Protein AF-A0A560F1M7-F1 (afdb_monomer_lite)

Structure (mmCIF, N/CA/C/O backbone):
data_AF-A0A560F1M7-F1
#
_entry.id   AF-A0A560F1M7-F1
#
loop_
_atom_site.group_PDB
_atom_site.id
_atom_site.type_symbol
_atom_site.label_atom_id
_atom_site.label_alt_id
_atom_site.label_comp_id
_atom_site.label_asym_id
_atom_site.label_entity_id
_atom_site.label_seq_id
_atom_site.pdbx_PDB_ins_code
_atom_site.Cartn_x
_atom_site.Cartn_y
_atom_site.Cartn_z
_atom_site.occupancy
_atom_site.B_iso_or_equiv
_atom_site.auth_seq_id
_atom_site.auth_comp_id
_atom_site.auth_asym_id
_atom_site.auth_atom_id
_atom_site.pdbx_PDB_model_num
ATOM 1 N N . MET A 1 1 ? -13.302 -27.032 15.305 1.00 40.97 1 MET A N 1
ATOM 2 C CA . MET A 1 1 ? -13.282 -25.785 14.515 1.00 40.97 1 MET A CA 1
ATOM 3 C C . MET A 1 1 ? -11.826 -25.377 14.394 1.00 40.97 1 MET A C 1
ATOM 5 O O . MET A 1 1 ? -11.215 -25.141 15.428 1.00 40.97 1 MET A O 1
ATOM 9 N N . SER A 1 2 ? -11.240 -25.444 13.197 1.00 46.12 2 SER A N 1
ATOM 10 C CA . SER A 1 2 ? -9.865 -24.967 12.994 1.00 46.12 2 SER A CA 1
ATOM 11 C C . SER A 1 2 ? -9.899 -23.444 13.080 1.00 46.12 2 SER A C 1
ATOM 13 O O . SER A 1 2 ? -10.733 -22.834 12.415 1.00 46.12 2 SER A O 1
ATOM 15 N N . ALA A 1 3 ? -9.098 -22.841 13.955 1.00 51.84 3 ALA A N 1
ATOM 16 C CA . ALA A 1 3 ? -9.049 -21.390 14.075 1.00 51.84 3 ALA A CA 1
ATOM 17 C C . ALA A 1 3 ? -8.436 -20.813 12.792 1.00 51.84 3 ALA A C 1
ATOM 19 O O . ALA A 1 3 ? -7.290 -21.126 12.471 1.00 51.84 3 ALA A O 1
ATOM 20 N N . THR A 1 4 ? -9.196 -19.998 12.058 1.00 55.00 4 THR A N 1
ATOM 21 C CA . THR A 1 4 ? -8.670 -19.204 10.943 1.00 55.00 4 THR A CA 1
ATOM 22 C C . THR A 1 4 ? -7.580 -18.289 11.491 1.00 55.00 4 THR A C 1
ATOM 24 O O . THR A 1 4 ? -7.836 -17.477 12.382 1.00 55.00 4 THR A O 1
ATOM 27 N N . ALA A 1 5 ? -6.347 -18.457 11.020 1.00 65.88 5 ALA A N 1
ATOM 28 C CA . ALA A 1 5 ? -5.244 -17.588 11.394 1.00 65.88 5 ALA A CA 1
ATOM 29 C C . ALA A 1 5 ? -5.203 -16.402 10.425 1.00 65.88 5 ALA A C 1
ATOM 31 O O . ALA A 1 5 ? -5.288 -16.578 9.212 1.00 65.88 5 ALA A O 1
ATOM 32 N N . LEU A 1 6 ? -5.073 -15.187 10.961 1.00 71.00 6 LEU A N 1
ATOM 33 C CA . LEU A 1 6 ? -4.791 -14.009 10.147 1.00 71.00 6 LEU A CA 1
ATOM 34 C C . LEU A 1 6 ? -3.401 -14.168 9.520 1.00 71.00 6 LEU A C 1
ATOM 36 O O . LEU A 1 6 ? -2.409 -14.280 10.246 1.00 71.00 6 LEU A O 1
ATOM 40 N N . VAL A 1 7 ? -3.328 -14.128 8.190 1.00 75.06 7 VAL A N 1
ATOM 41 C CA . VAL A 1 7 ? -2.067 -14.180 7.448 1.00 75.06 7 VAL A CA 1
ATOM 42 C C . VAL A 1 7 ? -1.752 -12.804 6.881 1.00 75.06 7 VAL A C 1
ATOM 44 O O . VAL A 1 7 ? -2.580 -12.171 6.230 1.00 75.06 7 VAL A O 1
ATOM 47 N N . MET A 1 8 ? -0.528 -12.345 7.136 1.00 79.12 8 MET A N 1
ATOM 48 C CA . MET A 1 8 ? 0.024 -11.130 6.550 1.00 79.12 8 MET A CA 1
ATOM 49 C C . MET A 1 8 ? 0.966 -11.545 5.421 1.00 79.12 8 MET A C 1
ATOM 51 O O . MET A 1 8 ? 2.015 -12.124 5.695 1.00 79.12 8 MET A O 1
ATOM 55 N N . ARG A 1 9 ? 0.581 -11.272 4.173 1.00 78.88 9 ARG A N 1
ATOM 56 C CA . ARG A 1 9 ? 1.355 -11.625 2.974 1.00 78.88 9 ARG A CA 1
ATOM 57 C C . ARG A 1 9 ? 1.935 -10.382 2.295 1.00 78.88 9 ARG A C 1
ATOM 59 O O . ARG A 1 9 ? 1.449 -9.276 2.550 1.00 78.88 9 ARG A O 1
ATOM 66 N N . PRO A 1 10 ? 2.942 -10.525 1.419 1.00 82.00 10 PRO A N 1
ATOM 67 C CA . PRO A 1 10 ? 3.336 -9.453 0.517 1.00 82.00 10 PRO A CA 1
ATOM 68 C C . PRO A 1 10 ? 2.179 -8.854 -0.266 1.00 82.00 10 PRO A C 1
ATOM 70 O O . PRO A 1 10 ? 1.236 -9.544 -0.632 1.00 82.00 10 PRO A O 1
ATOM 73 N N . MET A 1 11 ? 2.237 -7.536 -0.456 1.00 86.25 11 MET A N 1
ATOM 74 C CA . MET A 1 11 ? 1.2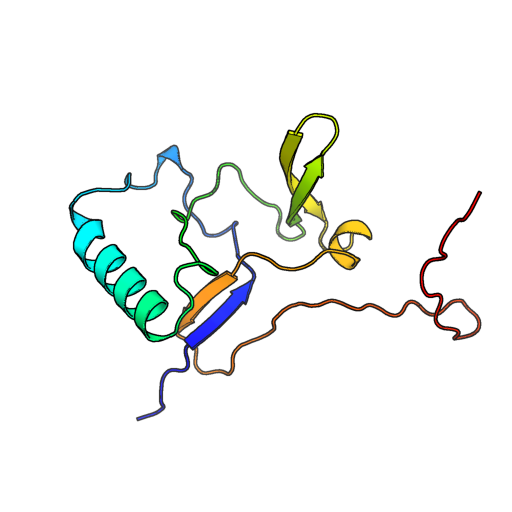51 -6.817 -1.248 1.00 86.25 11 MET A CA 1
ATOM 75 C C . MET A 1 11 ? 1.324 -7.291 -2.701 1.00 86.25 11 MET A C 1
ATOM 77 O O . MET A 1 11 ? 2.333 -7.089 -3.375 1.00 86.25 11 MET A O 1
ATOM 81 N N . GLU A 1 12 ? 0.246 -7.910 -3.170 1.00 85.19 12 GLU A N 1
ATOM 82 C CA . GLU A 1 12 ? 0.088 -8.367 -4.547 1.00 85.19 12 GLU A CA 1
ATOM 83 C C . GLU A 1 12 ? -0.738 -7.330 -5.318 1.00 85.19 12 GLU A C 1
ATOM 85 O O . GLU A 1 12 ? -1.934 -7.172 -5.078 1.00 85.19 12 GLU A O 1
ATOM 90 N N . TRP A 1 13 ? -0.104 -6.604 -6.241 1.00 88.94 13 TRP A N 1
ATOM 91 C CA . TRP A 1 13 ? -0.764 -5.536 -7.007 1.00 88.94 13 TRP A CA 1
ATOM 92 C C . TRP A 1 13 ? -1.490 -6.052 -8.255 1.00 88.94 13 TRP A C 1
ATOM 94 O O . TRP A 1 13 ? -2.516 -5.499 -8.644 1.00 88.94 13 TRP A O 1
ATOM 104 N N . THR A 1 14 ? -0.997 -7.135 -8.864 1.00 87.88 14 THR A N 1
ATOM 105 C CA . THR A 1 14 ? -1.570 -7.754 -10.071 1.00 87.88 14 THR A CA 1
ATOM 106 C C . THR A 1 14 ? -3.080 -8.030 -9.981 1.00 87.88 14 THR A C 1
ATOM 108 O O . THR A 1 14 ? -3.785 -7.634 -10.919 1.00 87.88 14 THR A O 1
ATOM 111 N N . PRO A 1 15 ? -3.619 -8.634 -8.895 1.00 90.00 15 PRO A N 1
ATOM 112 C CA . PRO A 1 15 ? -5.044 -8.962 -8.813 1.00 90.00 15 PRO A CA 1
ATOM 113 C C . PRO A 1 15 ? -5.954 -7.759 -8.523 1.00 90.00 15 PRO A C 1
ATOM 115 O O . PRO A 1 15 ? -7.172 -7.897 -8.612 1.00 90.00 15 PRO A O 1
ATOM 118 N N . LEU A 1 16 ? -5.406 -6.590 -8.175 1.00 91.56 16 LEU A N 1
ATOM 119 C CA . LEU A 1 16 ? -6.215 -5.427 -7.812 1.00 91.56 16 LEU A CA 1
ATOM 120 C C . LEU A 1 16 ? -6.896 -4.808 -9.034 1.00 91.56 16 LEU A C 1
ATOM 122 O O . LEU A 1 16 ? -6.417 -4.917 -10.167 1.00 91.56 16 LEU A O 1
ATOM 126 N N . GLN A 1 17 ? -8.026 -4.149 -8.796 1.00 95.06 17 GLN A N 1
ATOM 127 C CA . GLN A 1 17 ? -8.702 -3.350 -9.812 1.00 95.06 17 GLN A CA 1
ATOM 128 C C . GLN A 1 17 ? -7.908 -2.079 -10.106 1.00 95.06 17 GLN A C 1
ATOM 130 O O . GLN A 1 17 ? -7.181 -1.570 -9.250 1.00 95.06 17 GLN A O 1
ATOM 135 N N . ASP A 1 18 ? -8.050 -1.580 -11.331 1.00 95.50 18 ASP A N 1
ATOM 136 C CA . ASP A 1 18 ? -7.551 -0.254 -11.675 1.00 95.50 18 ASP A CA 1
ATOM 137 C C . ASP A 1 18 ? -8.274 0.815 -10.842 1.00 95.50 18 ASP A C 1
ATOM 139 O O . ASP A 1 18 ? -9.466 0.660 -10.573 1.00 95.50 18 ASP A O 1
ATOM 143 N N . ILE A 1 19 ? -7.573 1.874 -10.428 1.00 94.50 19 ILE A N 1
ATOM 144 C CA . ILE A 1 19 ? -8.142 2.949 -9.606 1.00 94.50 19 ILE A CA 1
ATOM 145 C C . ILE A 1 19 ? -9.405 3.551 -10.224 1.00 94.50 19 ILE A C 1
ATOM 147 O O . ILE A 1 19 ? -10.344 3.851 -9.492 1.00 94.50 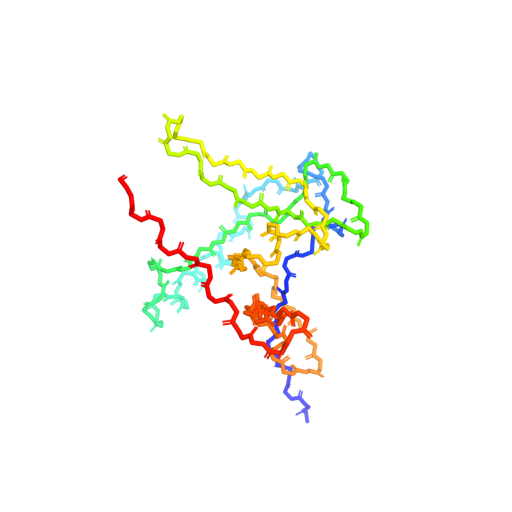19 ILE A O 1
ATOM 151 N N . ASP A 1 20 ? -9.468 3.651 -11.553 1.00 95.00 20 ASP A N 1
ATOM 152 C CA . ASP A 1 20 ? -10.621 4.220 -12.255 1.00 95.00 20 ASP A CA 1
ATOM 153 C C . ASP A 1 20 ? -11.870 3.317 -12.174 1.00 95.00 20 ASP A C 1
ATOM 155 O O . ASP A 1 20 ? -12.975 3.738 -12.516 1.00 95.00 20 ASP A O 1
ATOM 159 N N . ALA A 1 21 ? -11.706 2.071 -11.716 1.00 95.81 21 ALA A N 1
ATOM 160 C CA . ALA A 1 21 ? -12.764 1.081 -11.542 1.00 95.81 21 ALA A CA 1
ATOM 161 C C . ALA A 1 21 ? -13.066 0.748 -10.068 1.00 95.81 21 ALA A C 1
ATOM 163 O O . ALA A 1 21 ? -13.977 -0.042 -9.808 1.00 95.81 21 ALA A O 1
ATOM 164 N N . VAL A 1 22 ? -12.314 1.309 -9.115 1.00 95.31 22 VAL A N 1
ATOM 165 C CA . VAL A 1 22 ? -12.543 1.106 -7.678 1.00 95.31 22 VAL A CA 1
ATOM 166 C C . VAL A 1 22 ? -13.561 2.123 -7.168 1.00 95.31 22 VAL A C 1
ATOM 168 O O . VAL A 1 22 ? -13.515 3.302 -7.518 1.00 95.31 22 VAL A O 1
ATOM 171 N N . GLU A 1 23 ? -14.486 1.670 -6.321 1.00 94.62 23 GLU A N 1
ATOM 172 C CA . GLU A 1 23 ? -15.421 2.566 -5.641 1.00 94.62 23 GLU A CA 1
ATOM 173 C C . GLU A 1 23 ? -14.650 3.555 -4.743 1.00 94.62 23 GLU A C 1
ATOM 175 O O . GLU A 1 23 ? -13.818 3.130 -3.933 1.00 94.62 23 GLU A O 1
ATOM 180 N N . PRO A 1 24 ? -14.881 4.875 -4.869 1.00 93.31 24 PRO A N 1
ATOM 181 C CA . PRO A 1 24 ? -14.254 5.852 -3.989 1.00 93.31 24 PRO A CA 1
ATOM 182 C C . PRO A 1 24 ? -14.633 5.625 -2.525 1.00 93.31 24 PRO A C 1
ATOM 184 O O . PRO A 1 24 ? -15.757 5.229 -2.229 1.00 93.31 24 PRO A O 1
ATOM 187 N N . ILE A 1 25 ? -13.725 5.972 -1.606 1.00 93.38 25 ILE A N 1
ATOM 188 C CA . ILE A 1 25 ? -14.015 5.931 -0.166 1.00 93.38 25 ILE A CA 1
ATOM 189 C C . ILE A 1 25 ? -15.269 6.762 0.141 1.00 93.38 25 ILE A C 1
ATOM 191 O O . ILE A 1 25 ? -15.394 7.906 -0.315 1.00 93.38 25 ILE A O 1
ATOM 195 N N . GLY A 1 26 ? -16.184 6.198 0.924 1.00 93.12 26 GLY A N 1
ATOM 196 C CA . GLY A 1 26 ? -17.499 6.789 1.146 1.00 93.12 26 GLY A CA 1
ATOM 197 C C . GLY A 1 26 ? -18.078 6.532 2.533 1.00 93.12 26 GLY A C 1
ATOM 198 O O . GLY A 1 26 ? -17.439 5.975 3.425 1.00 93.12 26 GLY A O 1
ATOM 199 N N . GLU A 1 27 ? -19.331 6.954 2.728 1.00 95.56 27 GLU A N 1
ATOM 200 C CA . GLU A 1 27 ? -20.029 6.804 4.013 1.00 95.56 27 GLU A CA 1
ATOM 201 C C . GLU A 1 27 ? -20.120 5.334 4.456 1.00 95.56 27 GLU A C 1
ATOM 203 O O . GLU A 1 27 ? -20.006 5.057 5.652 1.00 95.56 27 GLU A O 1
ATOM 208 N N . GLY A 1 28 ? -20.227 4.404 3.499 1.00 95.75 28 GLY A N 1
ATOM 209 C CA . GLY A 1 28 ? -20.270 2.958 3.738 1.00 95.75 28 GLY A CA 1
ATOM 210 C C . GLY A 1 28 ? -19.030 2.387 4.438 1.00 95.75 28 GLY A C 1
ATOM 211 O O . GLY A 1 28 ? -19.149 1.398 5.158 1.00 95.75 28 GLY A O 1
ATOM 212 N N . ASP A 1 29 ? -17.870 3.038 4.324 1.00 96.69 29 ASP A N 1
ATOM 213 C CA . ASP A 1 29 ? -16.614 2.580 4.939 1.00 96.69 29 ASP A CA 1
ATOM 214 C C . ASP A 1 29 ? -16.438 3.067 6.385 1.00 96.69 29 ASP A C 1
ATOM 216 O O . ASP A 1 29 ? -15.560 2.599 7.115 1.00 96.69 29 ASP A O 1
ATOM 220 N N . THR A 1 30 ? -17.261 4.027 6.820 1.00 95.81 30 THR A N 1
ATOM 221 C CA . THR A 1 30 ? -17.036 4.798 8.052 1.00 95.81 30 THR A CA 1
ATOM 222 C C . THR A 1 30 ? -16.967 3.917 9.295 1.00 95.81 30 THR A C 1
ATOM 224 O O . THR A 1 30 ? -16.062 4.077 10.117 1.00 95.81 30 THR A O 1
ATOM 227 N N . GLU A 1 31 ? -17.915 2.992 9.457 1.00 97.56 31 GLU A N 1
ATOM 228 C CA . GLU A 1 31 ? -17.953 2.124 10.638 1.00 97.56 31 GLU A CA 1
ATOM 229 C C . GLU A 1 31 ? -16.771 1.145 10.649 1.00 97.56 31 GLU A C 1
ATOM 231 O O . GLU A 1 31 ? -16.105 1.009 11.676 1.00 97.56 31 GLU A O 1
ATOM 236 N N . CYS A 1 32 ? -16.407 0.586 9.490 1.00 96.50 32 CYS A N 1
ATOM 237 C CA . CYS A 1 32 ? -15.217 -0.255 9.344 1.00 96.50 32 CYS A CA 1
ATOM 238 C C . CYS A 1 32 ? -13.940 0.498 9.766 1.00 96.50 32 CYS A C 1
ATOM 240 O O . CYS A 1 32 ? -13.183 0.036 10.625 1.00 96.50 32 CYS A O 1
ATOM 242 N N . LEU A 1 33 ? -13.728 1.712 9.245 1.00 96.31 33 LEU A N 1
ATOM 243 C CA . LEU A 1 33 ? -12.554 2.530 9.572 1.00 96.31 33 LEU A CA 1
ATOM 244 C C . LEU A 1 33 ? -12.507 2.931 11.058 1.00 96.31 33 LEU A C 1
ATOM 246 O O . LEU A 1 33 ? -11.428 2.947 11.664 1.00 96.31 33 LEU A O 1
ATOM 250 N N . LYS A 1 34 ? -13.662 3.215 11.679 1.00 97.38 34 LYS A N 1
ATOM 251 C CA . LYS A 1 34 ? -13.758 3.483 13.125 1.00 97.38 34 LYS A CA 1
ATOM 252 C C . LYS A 1 34 ? -13.348 2.271 13.953 1.00 97.38 34 LYS A C 1
ATOM 254 O O . LYS A 1 34 ? -12.586 2.423 14.913 1.00 97.38 34 LYS A O 1
ATOM 259 N N . GLU A 1 35 ? -13.821 1.081 13.592 1.00 97.69 35 GLU A N 1
ATOM 260 C CA . GLU A 1 35 ? -13.465 -0.159 14.280 1.00 97.69 35 GLU A CA 1
ATOM 261 C C . GLU A 1 35 ? -11.966 -0.452 14.166 1.00 97.69 35 GLU A C 1
ATOM 263 O O . GLU A 1 35 ? -11.308 -0.716 15.179 1.00 97.69 35 GLU A O 1
ATOM 268 N N . MET A 1 36 ? -11.388 -0.301 12.970 1.00 95.81 36 MET A N 1
ATOM 269 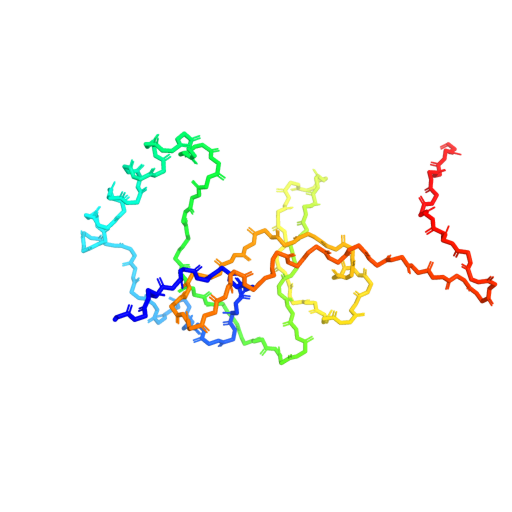C CA . MET A 1 36 ? -9.944 -0.440 12.761 1.00 95.81 36 MET A CA 1
ATOM 270 C C . MET A 1 36 ? -9.148 0.525 13.646 1.00 95.81 36 MET A C 1
ATOM 272 O O . MET A 1 36 ? -8.220 0.108 14.347 1.00 95.81 36 MET A O 1
ATOM 276 N N . TYR A 1 37 ? -9.531 1.806 13.685 1.00 97.00 37 TYR A N 1
ATOM 277 C CA . TYR A 1 37 ? -8.893 2.787 14.563 1.00 97.00 37 TYR A CA 1
ATOM 278 C C . TYR A 1 37 ? -9.008 2.397 16.043 1.00 97.00 37 TYR A C 1
ATOM 280 O O . TYR A 1 37 ? -8.021 2.476 16.779 1.00 97.00 37 TYR A O 1
ATOM 288 N N . ALA A 1 38 ? -10.178 1.935 16.492 1.00 98.00 38 ALA A N 1
ATOM 289 C CA . ALA A 1 38 ? -10.386 1.505 17.872 1.00 98.00 38 ALA A CA 1
ATOM 290 C C . ALA A 1 38 ? -9.475 0.324 18.252 1.00 98.00 38 ALA A C 1
ATOM 292 O O . ALA A 1 38 ? -8.884 0.322 19.337 1.00 98.00 38 ALA A O 1
ATOM 293 N N . VAL A 1 39 ? -9.294 -0.646 17.348 1.00 96.69 39 VAL A N 1
ATOM 294 C CA . VAL A 1 39 ? -8.350 -1.764 17.517 1.00 96.69 39 VAL A CA 1
ATOM 295 C C . VAL A 1 39 ? -6.915 -1.248 17.607 1.00 96.69 39 VAL A C 1
ATOM 297 O O . VAL A 1 39 ? -6.215 -1.537 18.582 1.00 96.69 39 VAL A O 1
ATOM 300 N N . LEU A 1 40 ? -6.473 -0.442 16.639 1.00 96.56 40 LEU A N 1
ATOM 301 C CA . LEU A 1 40 ? -5.116 0.107 16.629 1.00 96.56 40 LEU A CA 1
ATOM 302 C C . LEU A 1 40 ? -4.833 0.930 17.889 1.00 96.56 40 LEU A C 1
ATOM 304 O O . LEU A 1 40 ? -3.762 0.800 18.485 1.00 96.56 40 LEU A O 1
ATOM 308 N N . LYS A 1 41 ? -5.797 1.737 18.340 1.00 98.00 41 LYS A N 1
ATOM 309 C CA . LYS A 1 41 ? -5.700 2.524 19.573 1.00 98.00 41 LYS A CA 1
ATOM 310 C C . LYS A 1 41 ? -5.559 1.627 20.800 1.00 98.00 41 LYS A C 1
ATOM 312 O O . LYS A 1 41 ? -4.652 1.850 21.598 1.00 98.00 41 LYS A O 1
ATOM 317 N N . ARG A 1 42 ? -6.390 0.586 20.925 1.00 98.31 42 ARG A N 1
ATOM 318 C CA . ARG A 1 42 ? -6.350 -0.374 22.044 1.00 98.31 42 ARG A CA 1
ATOM 319 C C . ARG A 1 42 ? -4.991 -1.065 22.183 1.00 98.31 42 ARG A C 1
ATOM 321 O O . ARG A 1 42 ? -4.561 -1.329 23.299 1.00 98.31 42 ARG A O 1
ATOM 328 N N . HIS A 1 43 ? -4.300 -1.323 21.074 1.00 97.62 43 HIS A N 1
ATOM 329 C CA . HIS A 1 43 ? -2.971 -1.949 21.076 1.00 97.62 43 HIS A CA 1
ATOM 330 C C . HIS A 1 43 ? -1.802 -0.943 21.052 1.00 97.62 43 HIS A C 1
ATOM 332 O O . HIS A 1 43 ? -0.645 -1.347 20.905 1.00 97.62 43 HIS A O 1
ATOM 338 N N . GLY A 1 44 ? -2.071 0.364 21.172 1.00 97.69 44 GLY A N 1
ATOM 339 C CA . GLY A 1 44 ? -1.041 1.407 21.123 1.00 97.69 44 GLY A CA 1
ATOM 340 C C . GLY A 1 44 ? -0.330 1.502 19.767 1.00 97.69 44 GLY A C 1
ATOM 341 O O . GLY A 1 44 ? 0.848 1.845 19.705 1.00 97.69 44 GLY A O 1
ATOM 342 N N . LYS A 1 45 ? -1.014 1.141 18.675 1.00 97.75 45 LYS A N 1
ATOM 343 C CA . LYS A 1 45 ? -0.475 1.099 17.304 1.00 97.75 45 LYS A CA 1
ATOM 344 C C . LYS A 1 45 ? -1.069 2.146 16.359 1.00 97.75 45 LYS A C 1
ATOM 346 O O . LYS A 1 45 ? -0.659 2.197 15.206 1.00 97.75 45 LYS A O 1
ATOM 351 N N . ALA A 1 46 ? -1.966 3.010 16.838 1.00 96.44 46 ALA A N 1
ATOM 352 C CA . ALA A 1 46 ? -2.619 4.040 16.018 1.00 96.44 46 ALA A CA 1
ATOM 353 C C . ALA A 1 46 ? -1.652 5.057 15.376 1.00 96.44 46 ALA A C 1
ATOM 355 O O . ALA A 1 46 ? -1.993 5.651 14.365 1.00 96.44 46 ALA A O 1
ATOM 356 N N . ALA A 1 47 ? -0.450 5.244 15.934 1.00 94.94 47 ALA A N 1
ATOM 357 C CA . ALA A 1 47 ? 0.600 6.088 15.347 1.00 94.94 47 ALA A CA 1
ATOM 358 C C . ALA A 1 47 ? 1.629 5.301 14.510 1.00 94.94 47 ALA A C 1
ATOM 360 O O . ALA A 1 47 ? 2.629 5.861 14.073 1.00 94.94 47 ALA A O 1
ATOM 361 N N . ARG A 1 48 ? 1.439 3.985 14.351 1.00 93.69 48 ARG A N 1
ATOM 362 C CA . ARG A 1 48 ? 2.387 3.086 13.677 1.00 93.69 48 ARG A CA 1
ATOM 363 C C . ARG A 1 48 ? 1.826 2.493 12.392 1.00 93.69 48 ARG A C 1
ATOM 365 O O . ARG A 1 48 ? 2.592 2.261 11.466 1.00 93.69 48 ARG A O 1
ATOM 372 N N . PHE A 1 49 ? 0.530 2.206 12.363 1.00 93.81 49 PHE A N 1
ATOM 373 C CA . PHE A 1 49 ? -0.136 1.610 11.212 1.00 93.81 49 PHE A CA 1
ATOM 374 C C . PHE A 1 49 ? -1.275 2.503 10.739 1.00 93.81 49 PHE A C 1
ATOM 376 O O . PHE A 1 49 ? -1.919 3.178 11.542 1.00 93.81 49 PHE A O 1
ATOM 383 N N . GLY A 1 50 ? -1.511 2.464 9.435 1.00 91.31 50 GLY A N 1
ATOM 384 C CA . GLY A 1 50 ? -2.632 3.099 8.761 1.00 91.31 50 GLY A CA 1
ATOM 385 C C . GLY A 1 50 ? -3.233 2.143 7.737 1.00 91.31 50 GLY A C 1
ATOM 386 O O . GLY A 1 50 ? -2.909 0.954 7.724 1.00 91.31 50 GLY A O 1
ATOM 387 N N . VAL A 1 51 ? -4.101 2.675 6.887 1.00 92.44 51 VAL A N 1
ATOM 388 C CA . VAL A 1 51 ? -4.758 1.934 5.807 1.00 92.44 51 VAL A CA 1
ATOM 389 C C . VAL A 1 51 ? -4.608 2.693 4.496 1.00 92.44 51 VAL A C 1
ATOM 391 O O . VAL A 1 51 ? -4.409 3.906 4.501 1.00 92.44 51 VAL A O 1
ATOM 394 N N . THR A 1 52 ? -4.720 1.976 3.385 1.00 92.19 52 THR A N 1
ATOM 395 C CA . THR A 1 52 ? -4.803 2.547 2.041 1.00 92.19 52 THR A CA 1
ATOM 396 C C . THR A 1 52 ? -5.927 1.857 1.278 1.00 92.19 52 THR A C 1
ATOM 398 O O . THR A 1 52 ? -6.236 0.697 1.558 1.00 92.19 52 THR A O 1
ATOM 401 N N . LEU A 1 53 ? -6.530 2.556 0.317 1.00 93.38 53 LEU A N 1
ATOM 402 C CA . LEU A 1 53 ? -7.473 1.949 -0.616 1.00 93.38 53 LEU A CA 1
ATOM 403 C C . LEU A 1 53 ? -6.700 1.010 -1.551 1.00 93.38 53 LEU A C 1
ATOM 405 O O . LEU A 1 53 ? -5.702 1.419 -2.142 1.00 93.38 53 LEU A O 1
ATOM 409 N N . LEU A 1 54 ? -7.138 -0.239 -1.687 1.00 93.19 54 LEU A N 1
ATOM 410 C CA . LEU A 1 54 ? -6.454 -1.227 -2.521 1.00 93.19 54 LEU A CA 1
ATOM 411 C C . LEU A 1 54 ? -6.850 -1.038 -3.991 1.00 93.19 54 LEU A C 1
ATOM 413 O O . LEU A 1 54 ? -8.006 -1.223 -4.352 1.00 93.19 54 LEU A O 1
ATOM 417 N N . HIS A 1 55 ? -5.887 -0.673 -4.830 1.00 94.00 55 HIS A N 1
ATOM 418 C CA . HIS A 1 55 ? -6.053 -0.460 -6.269 1.00 94.00 55 HIS A CA 1
ATOM 419 C C . HIS A 1 55 ? -4.701 -0.620 -6.973 1.00 94.00 55 HIS A C 1
ATOM 421 O O . HIS A 1 55 ? -3.667 -0.703 -6.314 1.00 94.00 55 HIS A O 1
ATOM 427 N N . LYS A 1 56 ? -4.685 -0.620 -8.304 1.00 92.69 56 LYS A N 1
ATOM 428 C CA . LYS A 1 56 ? -3.475 -0.431 -9.116 1.00 92.69 56 LYS A CA 1
ATOM 429 C C . LYS A 1 56 ? -3.669 0.723 -10.097 1.00 92.69 56 LYS A C 1
ATOM 431 O O . LYS A 1 56 ? -4.794 1.121 -10.369 1.00 92.69 56 LYS A O 1
ATOM 436 N N . HIS A 1 57 ? -2.569 1.245 -10.627 1.00 91.69 57 HIS A N 1
ATOM 437 C CA . HIS A 1 57 ? -2.584 2.286 -11.665 1.00 91.69 57 HIS A CA 1
ATOM 438 C C . HIS A 1 57 ? -2.160 1.770 -13.045 1.00 91.69 57 HIS A C 1
ATOM 440 O O . HIS A 1 57 ? -2.227 2.493 -14.033 1.00 91.69 57 HIS A O 1
ATOM 446 N N . PHE A 1 58 ? -1.617 0.555 -13.096 1.00 92.88 58 PHE A N 1
ATOM 447 C CA . PHE A 1 58 ? -1.101 -0.074 -14.303 1.00 92.88 58 PHE A CA 1
ATOM 448 C C . PHE A 1 58 ? -0.953 -1.583 -14.080 1.00 92.88 58 PHE A C 1
ATOM 450 O O . PHE A 1 58 ? -0.993 -2.076 -12.948 1.00 92.88 58 PHE A O 1
ATOM 457 N N . ALA A 1 59 ? -0.802 -2.327 -15.176 1.00 91.38 59 ALA A N 1
ATOM 458 C CA . ALA A 1 59 ? -0.514 -3.754 -15.128 1.00 91.38 59 ALA A CA 1
ATOM 459 C C . ALA A 1 59 ? 0.922 -4.010 -14.642 1.00 91.38 59 ALA A C 1
ATOM 461 O O . ALA A 1 59 ? 1.837 -3.267 -14.988 1.00 91.38 59 ALA A O 1
ATOM 462 N N . MET A 1 60 ? 1.097 -5.081 -13.872 1.00 91.75 60 MET A N 1
ATOM 463 C CA . MET A 1 60 ? 2.388 -5.560 -13.378 1.00 91.75 60 MET A CA 1
ATOM 464 C C . MET A 1 60 ? 2.744 -6.862 -14.091 1.00 91.75 60 MET A C 1
ATOM 466 O O . MET A 1 60 ? 1.858 -7.694 -14.306 1.00 91.75 60 MET A O 1
ATOM 470 N N . GLY A 1 61 ? 4.018 -7.043 -14.436 1.00 90.50 61 GLY A N 1
ATOM 471 C CA . GLY A 1 61 ? 4.532 -8.342 -14.862 1.00 90.50 61 GLY A CA 1
ATOM 472 C C . GLY A 1 61 ? 4.581 -9.351 -13.710 1.00 90.50 61 GLY A C 1
ATOM 473 O O . GLY A 1 61 ? 4.695 -8.977 -12.544 1.00 90.50 61 GLY A O 1
ATOM 474 N N . ASP A 1 62 ? 4.541 -10.644 -14.039 1.00 89.31 62 ASP A N 1
ATOM 475 C CA . ASP A 1 62 ? 4.649 -11.734 -13.051 1.00 89.31 62 ASP A CA 1
ATOM 476 C C . ASP A 1 62 ? 6.027 -11.777 -12.359 1.00 89.31 62 ASP A C 1
ATOM 478 O O . ASP A 1 62 ? 6.180 -12.359 -11.287 1.00 89.31 62 ASP A O 1
ATOM 482 N N . ASP A 1 63 ? 7.036 -11.155 -12.972 1.00 91.50 63 ASP A N 1
ATOM 483 C CA . ASP A 1 63 ? 8.402 -11.015 -12.471 1.00 91.50 63 ASP A CA 1
ATOM 484 C C . ASP A 1 63 ? 8.690 -9.606 -11.914 1.00 91.50 63 ASP A C 1
ATOM 486 O O . ASP A 1 63 ? 9.851 -9.207 -11.788 1.00 91.50 63 ASP A O 1
ATOM 490 N N . GLU A 1 64 ? 7.648 -8.841 -11.576 1.00 92.00 64 GLU A N 1
ATOM 491 C CA . GLU A 1 64 ? 7.767 -7.465 -11.096 1.00 92.00 64 GLU A CA 1
ATOM 492 C C . GLU A 1 64 ? 7.162 -7.257 -9.705 1.00 92.00 64 GLU A C 1
ATOM 494 O O . GLU A 1 64 ? 6.138 -7.821 -9.328 1.00 92.00 64 GLU A O 1
ATOM 499 N N . VAL A 1 65 ? 7.794 -6.367 -8.943 1.00 91.25 65 VAL A N 1
ATOM 500 C CA . VAL A 1 65 ? 7.296 -5.821 -7.676 1.00 91.25 65 VAL A CA 1
ATOM 501 C C . VAL A 1 65 ? 7.312 -4.301 -7.733 1.00 91.25 65 VAL A C 1
ATOM 503 O O . VAL A 1 65 ? 8.077 -3.715 -8.495 1.00 91.25 65 VAL A O 1
ATOM 506 N N . LEU A 1 66 ? 6.488 -3.641 -6.918 1.00 92.44 66 LEU A N 1
ATOM 507 C CA . LEU A 1 66 ? 6.606 -2.196 -6.734 1.00 92.44 66 LEU A CA 1
ATOM 508 C C . LEU A 1 66 ? 7.681 -1.892 -5.697 1.00 92.44 66 LEU A C 1
ATOM 510 O O . LEU A 1 66 ? 7.566 -2.292 -4.537 1.00 92.44 66 LEU A O 1
ATOM 514 N N . LEU A 1 67 ? 8.711 -1.171 -6.130 1.00 92.69 67 LEU A N 1
ATOM 515 C CA . LEU A 1 67 ? 9.799 -0.718 -5.281 1.00 92.69 67 LEU A CA 1
ATOM 516 C C . LEU A 1 67 ? 9.643 0.774 -4.985 1.00 92.69 67 LEU A C 1
ATOM 518 O O . LEU A 1 67 ? 9.516 1.602 -5.890 1.00 92.69 67 LEU A O 1
ATOM 522 N N . GLU A 1 68 ? 9.642 1.095 -3.694 1.00 92.81 68 GLU A N 1
ATOM 523 C CA . GLU A 1 68 ? 9.574 2.460 -3.187 1.00 92.81 68 GLU A CA 1
ATOM 524 C C . GLU A 1 68 ? 10.980 3.016 -2.953 1.00 92.81 68 GLU A C 1
ATOM 526 O O . GLU A 1 68 ? 11.798 2.417 -2.251 1.00 92.81 68 GLU A O 1
ATOM 531 N N . HIS A 1 69 ? 11.243 4.200 -3.500 1.00 92.62 69 HIS A N 1
ATOM 532 C CA . HIS A 1 69 ? 12.455 4.967 -3.254 1.00 92.62 69 HIS A CA 1
ATOM 533 C C . HIS A 1 69 ? 12.112 6.367 -2.762 1.00 92.62 69 HIS A C 1
ATOM 535 O O . HIS A 1 69 ? 11.265 7.057 -3.329 1.00 92.62 69 HIS A O 1
ATOM 541 N N . THR A 1 70 ? 12.826 6.821 -1.736 1.00 94.25 70 THR A N 1
ATOM 542 C CA . THR A 1 70 ? 12.816 8.232 -1.343 1.00 94.25 70 THR A CA 1
ATOM 543 C C . THR A 1 70 ? 13.955 8.954 -2.051 1.00 94.25 70 THR A C 1
ATOM 545 O O . THR A 1 70 ? 15.118 8.617 -1.838 1.00 94.25 70 THR A O 1
ATOM 548 N N . ASP A 1 71 ? 13.631 9.967 -2.849 1.00 93.75 71 ASP A N 1
ATOM 549 C CA . ASP A 1 71 ? 14.587 10.963 -3.326 1.00 93.75 71 ASP A CA 1
ATOM 550 C C . ASP A 1 71 ? 14.534 12.185 -2.388 1.00 93.75 71 ASP A C 1
ATOM 552 O O . ASP A 1 71 ? 13.622 13.016 -2.490 1.00 93.75 71 ASP A O 1
ATOM 556 N N . PRO A 1 72 ? 15.491 12.320 -1.451 1.00 94.81 72 PRO A N 1
ATOM 557 C CA . PRO A 1 72 ? 15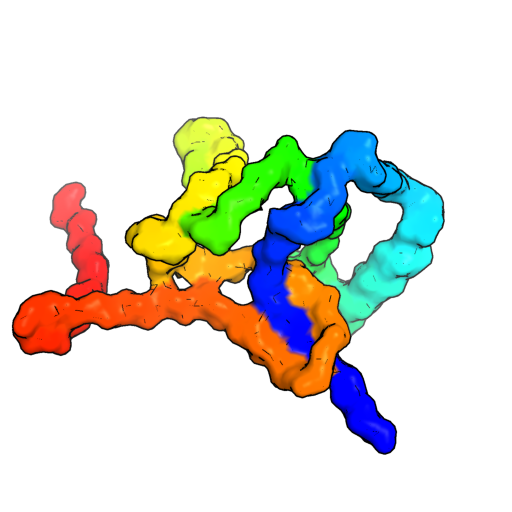.492 13.419 -0.494 1.00 94.81 72 PRO A CA 1
ATOM 558 C C . PRO A 1 72 ? 15.870 14.762 -1.128 1.00 94.81 72 PRO A C 1
ATOM 560 O O . PRO A 1 72 ? 15.479 15.803 -0.599 1.00 94.81 72 PRO A O 1
ATOM 563 N N . ALA A 1 73 ? 16.604 14.763 -2.247 1.00 96.44 73 ALA A N 1
ATOM 564 C CA . ALA A 1 73 ? 17.039 15.991 -2.904 1.00 96.44 73 ALA A CA 1
ATOM 565 C C . ALA A 1 73 ? 15.848 16.707 -3.547 1.00 96.44 73 ALA A C 1
ATOM 567 O O . ALA A 1 73 ? 15.711 17.924 -3.424 1.00 96.44 73 ALA A O 1
ATOM 568 N N . THR A 1 74 ? 14.951 15.942 -4.172 1.00 96.81 74 THR A N 1
ATOM 569 C CA . THR A 1 74 ? 13.729 16.482 -4.784 1.00 96.81 74 THR A CA 1
ATOM 570 C C . THR A 1 74 ? 12.487 16.345 -3.901 1.00 96.81 74 THR A C 1
ATOM 572 O O . THR A 1 74 ? 11.422 16.834 -4.274 1.00 96.81 74 THR A O 1
ATOM 575 N N . ARG A 1 75 ? 12.618 15.736 -2.712 1.00 96.38 75 ARG A N 1
ATOM 576 C CA . ARG A 1 75 ? 11.522 15.433 -1.771 1.00 96.38 75 ARG A CA 1
ATOM 577 C C . ARG A 1 75 ? 10.400 14.630 -2.427 1.00 96.38 75 ARG A C 1
ATOM 579 O O . ARG A 1 75 ? 9.219 14.925 -2.245 1.00 96.38 75 ARG A O 1
ATOM 586 N N . ARG A 1 76 ? 10.779 13.619 -3.205 1.00 96.38 76 ARG A N 1
ATOM 587 C CA . ARG A 1 76 ? 9.845 12.745 -3.914 1.00 96.38 76 ARG A CA 1
ATOM 588 C C . ARG A 1 76 ? 9.883 11.349 -3.325 1.00 96.38 76 ARG A C 1
ATOM 590 O O . ARG A 1 76 ? 10.950 10.808 -3.054 1.00 96.38 76 ARG A O 1
ATOM 597 N N . LEU A 1 77 ? 8.703 10.764 -3.186 1.00 94.38 77 LEU A N 1
ATOM 598 C CA . LEU A 1 77 ? 8.550 9.327 -3.056 1.00 94.38 77 LEU A CA 1
ATOM 599 C C . LEU A 1 77 ? 8.252 8.783 -4.452 1.00 94.38 77 LEU A C 1
ATOM 601 O O . LEU A 1 77 ? 7.346 9.277 -5.126 1.00 94.38 77 LEU A O 1
ATOM 605 N N . VAL A 1 78 ? 9.053 7.833 -4.915 1.00 93.94 78 VAL A N 1
ATOM 606 C CA . VAL A 1 78 ? 8.917 7.223 -6.237 1.00 93.94 78 VAL A CA 1
ATOM 607 C C . VAL A 1 78 ? 8.574 5.761 -6.040 1.00 93.94 78 VAL A C 1
ATOM 609 O O . VAL A 1 78 ? 9.341 5.025 -5.427 1.00 93.94 78 VAL A O 1
ATOM 612 N N . LEU A 1 79 ? 7.428 5.356 -6.576 1.00 92.56 79 LEU A N 1
ATOM 613 C CA . LEU A 1 79 ? 6.992 3.970 -6.623 1.00 92.56 79 LEU A CA 1
ATOM 614 C C . LEU A 1 79 ? 7.031 3.521 -8.085 1.00 92.56 79 LEU A C 1
ATOM 616 O O . LEU A 1 79 ? 6.415 4.164 -8.936 1.00 92.56 79 LEU A O 1
ATOM 620 N N . GLN A 1 80 ? 7.781 2.465 -8.387 1.00 93.69 80 GLN A N 1
ATOM 621 C CA . GLN A 1 80 ? 7.950 1.979 -9.759 1.00 93.69 80 GLN A CA 1
ATOM 622 C C . GLN A 1 80 ? 8.092 0.453 -9.809 1.00 93.69 80 GLN A C 1
ATOM 624 O O . GLN A 1 80 ? 8.558 -0.136 -8.828 1.00 93.69 80 GLN A O 1
ATOM 629 N N . PRO A 1 81 ? 7.726 -0.194 -10.929 1.00 94.12 81 PRO A N 1
ATOM 630 C CA . PRO A 1 81 ? 8.047 -1.597 -11.157 1.00 94.12 81 PRO A CA 1
ATOM 631 C C . PRO A 1 81 ? 9.555 -1.843 -11.101 1.00 94.12 81 PRO A C 1
ATOM 633 O O . PRO A 1 81 ? 10.346 -1.092 -11.672 1.00 94.12 81 PRO A O 1
ATOM 636 N N . ALA A 1 82 ? 9.945 -2.923 -10.439 1.00 93.81 82 ALA A N 1
ATOM 637 C CA . ALA A 1 82 ? 11.298 -3.450 -10.414 1.00 93.81 82 ALA A CA 1
ATOM 638 C C . ALA A 1 82 ? 11.246 -4.972 -10.553 1.00 93.81 82 ALA A C 1
ATOM 640 O O . ALA A 1 82 ? 10.309 -5.612 -10.072 1.00 93.81 82 ALA A O 1
ATOM 641 N N . LYS A 1 83 ? 12.261 -5.561 -11.188 1.00 93.69 83 LYS A N 1
ATOM 642 C CA . LYS A 1 83 ? 12.356 -7.017 -11.319 1.00 93.69 83 LYS A CA 1
ATOM 643 C C . LYS A 1 83 ? 12.620 -7.664 -9.967 1.00 93.69 83 LYS A C 1
ATOM 645 O O . LYS A 1 83 ? 13.460 -7.181 -9.210 1.00 93.69 83 LYS A O 1
ATOM 650 N N . VAL A 1 84 ? 11.932 -8.766 -9.668 1.00 89.88 84 VAL A N 1
ATOM 651 C CA . VAL A 1 84 ? 12.098 -9.482 -8.387 1.00 89.88 84 VAL A CA 1
ATOM 652 C C .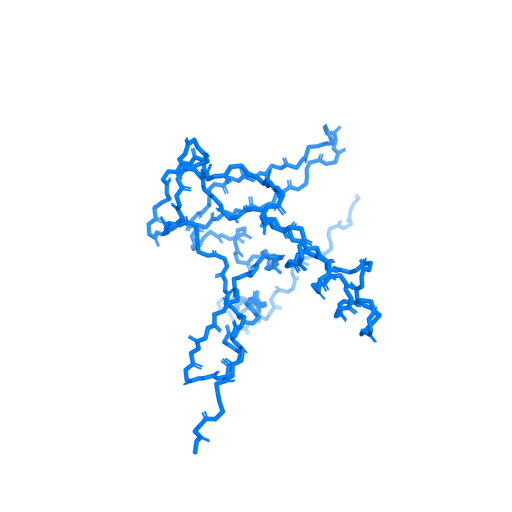 VAL A 1 84 ? 13.535 -9.933 -8.123 1.00 89.88 84 VAL A C 1
ATOM 654 O O . VAL A 1 84 ? 13.946 -10.020 -6.967 1.00 89.88 84 VAL A O 1
ATOM 657 N N . ASP A 1 85 ? 14.305 -10.211 -9.173 1.00 90.81 85 ASP A N 1
ATOM 658 C CA . ASP A 1 85 ? 15.703 -10.631 -9.091 1.00 90.81 85 ASP A CA 1
ATOM 659 C C . ASP A 1 85 ? 16.700 -9.460 -9.092 1.00 90.81 85 ASP A C 1
ATOM 661 O O . ASP A 1 85 ? 17.913 -9.687 -9.028 1.00 90.81 85 ASP A O 1
ATOM 665 N N . SER A 1 86 ? 16.219 -8.208 -9.116 1.00 92.19 86 SER A N 1
ATOM 666 C CA . SER A 1 86 ? 17.105 -7.050 -9.120 1.00 92.19 86 SER A CA 1
ATOM 667 C C . SER A 1 86 ? 17.879 -6.941 -7.796 1.00 92.19 86 SER A C 1
ATOM 669 O O . SER A 1 86 ? 17.337 -7.192 -6.709 1.00 92.19 86 SER A O 1
ATOM 671 N N . PRO A 1 87 ? 19.151 -6.502 -7.836 1.00 89.69 87 PRO A N 1
ATOM 672 C CA . PRO A 1 87 ? 19.916 -6.251 -6.621 1.00 89.69 87 PRO A CA 1
ATOM 673 C C . PRO A 1 87 ? 19.269 -5.210 -5.697 1.00 89.69 87 PRO A C 1
ATOM 675 O O . PRO A 1 87 ? 19.506 -5.246 -4.490 1.00 89.69 87 PRO A O 1
ATOM 678 N N . GLU A 1 88 ? 18.485 -4.265 -6.230 1.00 89.06 88 GLU A N 1
ATOM 679 C CA . GLU A 1 88 ? 17.788 -3.269 -5.407 1.00 89.06 88 GLU A CA 1
ATOM 680 C C . GLU A 1 88 ? 16.650 -3.897 -4.611 1.00 89.06 88 GLU A C 1
ATOM 682 O O . GLU A 1 88 ? 16.561 -3.657 -3.406 1.00 89.06 88 GLU A O 1
ATOM 687 N N . VAL A 1 89 ? 15.844 -4.758 -5.241 1.00 89.00 89 VAL A N 1
ATOM 688 C CA . VAL A 1 89 ? 14.803 -5.526 -4.546 1.00 89.00 89 VAL A CA 1
ATOM 689 C C . VAL A 1 89 ? 15.437 -6.404 -3.468 1.00 89.00 89 VAL A C 1
ATOM 691 O O . VAL A 1 89 ? 14.968 -6.410 -2.329 1.00 89.00 89 VAL A O 1
ATOM 694 N N . GLY A 1 90 ? 16.571 -7.044 -3.768 1.00 85.75 90 GLY A N 1
ATOM 695 C CA . GLY A 1 90 ? 17.335 -7.843 -2.803 1.00 85.75 90 GLY A CA 1
ATOM 696 C C . GLY A 1 90 ? 17.868 -7.078 -1.580 1.00 85.75 90 GLY A C 1
ATOM 697 O O . GLY A 1 90 ? 18.168 -7.706 -0.566 1.00 85.75 90 GLY A O 1
ATOM 698 N N . ARG A 1 91 ? 17.975 -5.743 -1.644 1.00 86.19 91 ARG A N 1
ATOM 699 C CA . ARG A 1 91 ? 18.371 -4.868 -0.520 1.00 86.19 91 ARG A CA 1
ATOM 700 C C . ARG A 1 91 ? 17.202 -4.069 0.064 1.00 86.19 91 ARG A C 1
ATOM 702 O O . ARG A 1 91 ? 17.410 -3.259 0.967 1.00 86.19 91 ARG A O 1
ATOM 709 N N . SER A 1 92 ? 15.999 -4.257 -0.467 1.00 87.62 92 SER A N 1
ATOM 710 C CA . SER A 1 92 ? 14.809 -3.529 -0.043 1.00 87.62 92 SER A CA 1
ATOM 711 C C . SER A 1 92 ? 14.255 -4.062 1.282 1.00 87.62 92 SER A C 1
ATOM 713 O O . SER A 1 92 ? 14.613 -5.139 1.765 1.00 87.62 92 SER A O 1
ATOM 715 N N . MET A 1 93 ? 13.365 -3.282 1.891 1.00 86.56 93 MET A N 1
ATOM 716 C CA . MET A 1 93 ? 12.579 -3.708 3.041 1.00 86.56 93 MET A CA 1
ATOM 717 C C . MET A 1 93 ? 11.109 -3.702 2.666 1.00 86.56 93 MET A C 1
ATOM 719 O O . MET A 1 93 ? 10.607 -2.726 2.115 1.00 86.56 93 MET A O 1
ATOM 723 N N . GLN A 1 94 ? 10.404 -4.768 3.023 1.00 86.69 94 GLN A N 1
ATOM 724 C CA . GLN A 1 94 ? 8.965 -4.817 2.844 1.00 86.69 94 GLN A CA 1
ATOM 725 C C . GLN A 1 94 ? 8.257 -3.863 3.818 1.00 86.69 94 GLN A C 1
ATOM 727 O O . GLN A 1 94 ? 8.468 -3.934 5.031 1.00 86.69 94 GLN A O 1
ATOM 732 N N . THR A 1 95 ? 7.398 -2.998 3.281 1.00 87.94 95 THR A N 1
ATOM 733 C CA . THR A 1 95 ? 6.634 -1.984 4.035 1.00 87.94 95 THR A CA 1
ATOM 734 C C . THR A 1 95 ? 5.123 -2.060 3.807 1.00 87.94 95 THR A C 1
ATOM 736 O O . THR A 1 95 ? 4.372 -1.352 4.475 1.00 87.94 95 THR A O 1
ATOM 739 N N . SER A 1 96 ? 4.674 -2.927 2.894 1.00 88.81 96 SER A N 1
ATOM 740 C CA . SER A 1 96 ? 3.268 -3.111 2.530 1.00 88.81 96 SER A CA 1
ATOM 741 C C . SER A 1 96 ? 2.882 -4.587 2.570 1.00 88.81 96 SER A C 1
ATOM 743 O O . SER A 1 96 ? 3.632 -5.461 2.115 1.00 88.81 96 SER A O 1
ATOM 745 N N . TRP A 1 97 ? 1.696 -4.856 3.113 1.00 88.50 97 TRP A N 1
ATOM 746 C CA . TRP A 1 97 ? 1.162 -6.201 3.282 1.00 88.50 97 TRP A CA 1
ATOM 747 C C . TRP A 1 97 ? -0.333 -6.241 2.996 1.00 88.50 97 TRP A C 1
ATOM 749 O O . TRP A 1 97 ? -1.052 -5.296 3.319 1.00 88.50 97 TRP A O 1
ATOM 759 N N . MET A 1 98 ? -0.796 -7.371 2.467 1.00 85.75 98 MET A N 1
ATOM 760 C CA . MET A 1 98 ? -2.215 -7.697 2.372 1.00 85.75 98 MET A CA 1
ATOM 761 C C . MET A 1 98 ? -2.592 -8.671 3.493 1.00 85.75 98 MET A C 1
ATOM 763 O O . MET A 1 98 ? -1.821 -9.571 3.840 1.00 85.75 98 MET A O 1
ATOM 767 N N . LEU A 1 99 ? -3.772 -8.472 4.079 1.00 85.06 99 LEU A N 1
ATOM 768 C CA . LEU A 1 99 ? -4.322 -9.338 5.119 1.00 85.06 99 LEU A CA 1
ATOM 769 C C . LEU A 1 99 ? -5.270 -10.345 4.477 1.00 85.06 99 LEU A C 1
ATOM 771 O O . LEU A 1 99 ? -6.206 -9.941 3.792 1.00 85.06 99 LEU A O 1
ATOM 775 N N . THR A 1 100 ? -5.037 -11.640 4.692 1.00 77.19 100 THR A N 1
ATOM 776 C CA . THR A 1 100 ? -5.896 -12.697 4.142 1.00 77.19 100 THR A CA 1
ATOM 777 C C . THR A 1 100 ? -6.231 -13.749 5.181 1.00 77.19 100 THR A C 1
ATOM 779 O O . THR A 1 100 ? -5.502 -13.945 6.156 1.00 77.19 100 THR A O 1
ATOM 782 N N . GLU A 1 101 ? -7.310 -14.475 4.921 1.00 72.88 101 GLU A N 1
ATOM 783 C CA . GLU A 1 101 ? -7.641 -15.702 5.630 1.00 72.88 101 GLU A CA 1
ATOM 784 C C . GLU A 1 101 ? -7.036 -16.885 4.867 1.00 72.88 101 GLU A C 1
ATOM 786 O O . GLU A 1 101 ? -7.316 -17.074 3.686 1.00 72.88 101 GLU A O 1
ATOM 791 N N . ASP A 1 102 ? -6.169 -17.655 5.521 1.00 64.38 102 ASP A N 1
ATOM 792 C CA . ASP A 1 102 ? -5.648 -18.922 4.998 1.00 64.38 102 ASP A CA 1
ATOM 793 C C . ASP A 1 102 ? -5.467 -19.921 6.157 1.00 64.38 102 ASP A C 1
ATOM 795 O O . ASP A 1 102 ? -5.361 -19.536 7.326 1.00 64.38 102 ASP A O 1
ATOM 799 N N . GLN A 1 103 ? -5.441 -21.222 5.858 1.00 49.28 103 GLN A N 1
ATOM 800 C CA . GLN A 1 103 ? -5.113 -22.266 6.832 1.00 49.28 103 GLN A CA 1
ATOM 801 C C . GLN A 1 103 ? -3.590 -22.344 7.019 1.00 49.28 103 GLN A C 1
ATOM 803 O O . GLN A 1 103 ? -2.945 -23.302 6.602 1.00 49.28 103 GLN A O 1
ATOM 808 N N . GLY A 1 104 ? -2.984 -21.332 7.641 1.00 52.53 104 GLY A N 1
ATOM 809 C CA . GLY A 1 104 ? -1.530 -21.290 7.777 1.00 52.53 104 GLY A CA 1
ATOM 810 C C . GLY A 1 104 ? -1.016 -20.127 8.612 1.00 52.53 104 GLY A C 1
ATOM 811 O O . GLY A 1 104 ? -1.714 -19.150 8.853 1.00 52.53 104 GLY A O 1
ATOM 812 N N . ALA A 1 105 ? 0.215 -20.263 9.107 1.00 49.34 105 ALA A N 1
ATOM 813 C CA . ALA A 1 105 ? 0.899 -19.227 9.874 1.00 49.34 105 ALA A CA 1
ATOM 814 C C . ALA A 1 105 ? 1.122 -17.957 9.036 1.00 49.34 105 ALA A C 1
ATOM 816 O O . ALA A 1 105 ? 1.132 -18.017 7.813 1.00 49.34 105 ALA A O 1
ATOM 817 N N . VAL A 1 106 ? 1.375 -16.829 9.710 1.00 51.84 106 VAL A N 1
ATOM 818 C CA . VAL A 1 106 ? 1.866 -15.578 9.110 1.00 51.84 106 VAL A CA 1
ATOM 819 C C . VAL A 1 106 ? 3.054 -15.890 8.190 1.00 51.84 106 VAL A C 1
ATOM 821 O O . VAL A 1 106 ? 4.183 -16.073 8.651 1.00 51.84 106 VAL A O 1
ATOM 824 N N . THR A 1 107 ? 2.800 -16.005 6.889 1.00 46.41 107 THR A N 1
ATOM 825 C CA . THR A 1 107 ? 3.814 -16.338 5.897 1.00 46.41 107 THR A CA 1
ATOM 826 C C . THR A 1 107 ? 4.569 -15.075 5.524 1.00 46.41 107 THR A C 1
ATOM 828 O O . THR A 1 107 ? 4.251 -14.352 4.591 1.00 46.41 107 THR A O 1
ATOM 831 N N . ASN A 1 108 ? 5.660 -14.902 6.263 1.00 47.28 108 ASN A N 1
ATOM 832 C CA . ASN A 1 108 ? 6.872 -14.235 5.824 1.00 47.28 108 ASN A CA 1
ATOM 833 C C . ASN A 1 108 ? 6.780 -12.703 5.719 1.00 47.28 108 ASN A C 1
ATOM 835 O O . ASN A 1 108 ? 6.498 -12.112 4.681 1.00 47.28 108 ASN A O 1
ATOM 839 N N . THR A 1 109 ? 7.174 -12.051 6.813 1.00 45.72 109 THR A N 1
ATOM 840 C CA . THR A 1 109 ? 7.895 -10.778 6.762 1.00 45.72 109 THR A CA 1
ATOM 841 C C . THR A 1 109 ? 9.129 -11.003 5.881 1.00 45.72 109 THR A C 1
ATOM 843 O O . THR A 1 109 ? 10.136 -11.518 6.368 1.00 45.72 109 THR A O 1
ATOM 846 N N . ALA A 1 110 ? 9.063 -10.704 4.582 1.00 44.81 110 ALA A N 1
ATOM 847 C CA . ALA A 1 110 ? 10.181 -10.927 3.674 1.00 44.81 110 ALA A CA 1
ATOM 848 C C . ALA A 1 110 ? 11.277 -9.884 3.951 1.00 44.81 110 ALA A C 1
ATOM 850 O O . ALA A 1 110 ? 11.394 -8.854 3.295 1.00 44.81 110 ALA A O 1
ATOM 851 N N . CYS A 1 111 ? 12.076 -10.132 4.988 1.00 42.38 111 CYS A N 1
ATOM 852 C CA . CYS A 1 111 ? 13.354 -9.474 5.197 1.00 42.38 111 CYS A CA 1
ATOM 853 C C . CYS A 1 111 ? 14.421 -10.357 4.549 1.00 42.38 111 CYS A C 1
ATOM 855 O O . CYS A 1 111 ? 14.977 -11.257 5.184 1.00 42.38 111 CYS A O 1
ATOM 857 N N . TYR A 1 112 ? 14.698 -10.121 3.268 1.00 45.59 112 TYR A N 1
ATOM 858 C CA . TYR A 1 112 ? 15.817 -10.760 2.588 1.00 45.59 112 TYR A CA 1
ATOM 859 C C . TYR A 1 112 ? 17.132 -10.125 3.065 1.00 45.59 112 TYR A C 1
ATOM 861 O O . TYR A 1 112 ? 17.707 -9.271 2.404 1.00 45.59 112 TYR A O 1
ATOM 869 N N . ARG A 1 113 ? 17.666 -10.550 4.218 1.00 39.12 113 ARG A N 1
ATOM 870 C CA . ARG A 1 113 ? 19.107 -10.387 4.480 1.00 39.12 113 ARG A CA 1
ATOM 871 C C . ARG A 1 113 ? 19.856 -11.464 3.704 1.00 39.12 113 ARG A C 1
ATOM 873 O O . ARG A 1 113 ? 20.150 -12.533 4.237 1.00 39.12 113 ARG A O 1
ATOM 880 N N . ARG A 1 114 ? 20.149 -11.197 2.431 1.00 44.09 114 ARG A N 1
ATOM 881 C CA . ARG A 1 114 ? 21.012 -12.063 1.625 1.00 44.09 114 ARG A CA 1
ATOM 882 C C . ARG A 1 114 ? 22.470 -11.786 1.993 1.00 44.09 114 ARG A C 1
ATOM 884 O O . ARG A 1 114 ? 22.999 -10.716 1.728 1.00 44.09 114 ARG A O 1
ATOM 891 N N . CYS A 1 115 ? 23.108 -12.755 2.645 1.00 51.44 115 CYS A N 1
ATOM 892 C CA . CYS A 1 115 ? 24.561 -12.782 2.767 1.00 51.44 115 CYS A CA 1
ATOM 893 C C . CYS A 1 115 ? 25.125 -13.325 1.454 1.00 51.44 115 CYS A C 1
ATOM 895 O O . CYS A 1 115 ? 25.047 -14.529 1.210 1.00 51.44 115 CYS A O 1
ATOM 897 N N . GLU A 1 116 ? 25.655 -12.457 0.599 1.00 49.00 116 GLU A N 1
ATOM 898 C CA . GLU A 1 116 ? 26.379 -12.910 -0.585 1.00 49.00 116 GLU A CA 1
ATOM 899 C C . GLU A 1 116 ? 27.779 -13.353 -0.173 1.00 49.00 116 GLU A C 1
ATOM 901 O O . GLU A 1 116 ? 28.500 -12.642 0.529 1.00 49.00 116 GLU A O 1
ATOM 906 N N . ARG A 1 117 ? 28.128 -14.579 -0.563 1.00 45.12 117 ARG A N 1
ATOM 907 C CA . ARG A 1 117 ? 29.481 -15.095 -0.410 1.00 45.12 117 ARG A CA 1
ATOM 908 C C . ARG A 1 117 ? 30.259 -14.756 -1.670 1.00 45.12 117 ARG A C 1
ATOM 910 O O . ARG A 1 117 ? 29.775 -15.035 -2.766 1.00 45.12 117 ARG A O 1
ATOM 917 N N . ASN A 1 118 ? 31.467 -14.219 -1.528 1.00 59.06 118 ASN A N 1
ATOM 918 C CA . ASN A 1 118 ? 32.400 -14.191 -2.653 1.00 59.06 118 ASN A CA 1
ATOM 919 C C . ASN A 1 118 ? 32.841 -15.626 -3.019 1.00 59.06 118 ASN A C 1
ATOM 921 O O . ASN A 1 118 ? 32.484 -16.593 -2.338 1.00 59.06 118 ASN A O 1
ATOM 925 N N . ILE A 1 119 ? 33.640 -15.787 -4.079 1.00 56.72 119 ILE A N 1
ATOM 926 C CA . ILE A 1 119 ? 34.100 -17.110 -4.553 1.00 56.72 119 ILE A CA 1
ATOM 927 C C . ILE A 1 119 ? 34.890 -17.909 -3.497 1.00 56.72 119 ILE A C 1
ATOM 929 O O . ILE A 1 119 ? 35.125 -19.102 -3.669 1.00 56.72 119 ILE A O 1
ATOM 933 N N . HIS A 1 120 ? 35.296 -17.258 -2.403 1.00 61.56 120 HIS A N 1
ATOM 934 C CA . HIS A 1 120 ? 36.021 -17.849 -1.283 1.00 61.56 120 HIS A CA 1
ATOM 935 C C . HIS A 1 120 ? 35.126 -18.172 -0.078 1.00 61.56 120 HIS A C 1
ATOM 937 O O . HIS A 1 120 ? 35.619 -18.675 0.927 1.00 61.56 120 HIS A O 1
ATOM 943 N N . GLY A 1 121 ? 33.815 -17.922 -0.158 1.00 48.88 121 GLY A N 1
ATOM 944 C CA . GLY A 1 121 ? 32.875 -18.252 0.912 1.00 48.88 121 GLY A CA 1
ATOM 945 C C . GLY A 1 121 ? 32.736 -17.190 2.010 1.00 48.88 121 GLY A C 1
ATOM 946 O O . GLY A 1 121 ? 32.032 -17.446 2.988 1.00 48.88 121 GLY A O 1
ATOM 947 N N . ASN A 1 122 ? 33.357 -16.013 1.864 1.00 60.06 122 ASN A N 1
ATOM 948 C CA . ASN A 1 122 ? 33.348 -14.956 2.883 1.00 60.06 122 ASN A CA 1
ATOM 949 C C . ASN A 1 122 ? 32.111 -14.055 2.768 1.00 60.06 122 ASN A C 1
ATOM 951 O O . ASN A 1 122 ? 31.679 -13.741 1.662 1.00 60.06 122 ASN A O 1
ATOM 955 N N . HIS A 1 123 ? 31.578 -13.605 3.910 1.00 53.78 123 HIS A N 1
ATOM 956 C CA . HIS A 1 123 ? 30.500 -12.614 3.980 1.00 53.78 123 HIS A CA 1
ATOM 957 C C . HIS A 1 123 ? 31.065 -11.209 3.705 1.00 53.78 123 HIS A C 1
ATOM 959 O O . HIS A 1 123 ? 31.756 -10.658 4.561 1.00 53.78 123 HIS A O 1
ATOM 965 N N . GLU A 1 124 ? 30.765 -10.608 2.552 1.00 46.59 124 GLU A N 1
ATOM 966 C CA . GLU A 1 124 ? 31.052 -9.185 2.319 1.00 46.59 124 GLU A CA 1
ATOM 967 C C . GLU A 1 124 ? 29.881 -8.341 2.838 1.00 46.59 124 GLU A C 1
ATOM 969 O O . GLU A 1 124 ? 28.833 -8.222 2.208 1.00 46.59 124 GLU A O 1
ATOM 974 N N . MET A 1 125 ? 30.035 -7.770 4.036 1.00 46.00 125 MET A N 1
ATOM 975 C CA . MET A 1 125 ? 29.177 -6.671 4.483 1.00 46.00 125 MET A CA 1
ATOM 976 C C . MET A 1 125 ? 29.606 -5.434 3.692 1.00 46.00 125 MET A C 1
ATOM 978 O O . MET A 1 125 ? 30.761 -5.022 3.801 1.00 46.00 125 MET A O 1
ATOM 982 N N . GLY A 1 126 ? 28.700 -4.886 2.877 1.00 42.00 126 GLY A N 1
ATOM 983 C CA . GLY A 1 126 ? 28.943 -3.698 2.056 1.00 42.00 126 GLY A CA 1
ATOM 984 C C . GLY A 1 126 ? 29.704 -2.619 2.827 1.00 42.00 126 GLY A C 1
ATOM 985 O O . GLY A 1 126 ? 29.310 -2.228 3.926 1.00 42.00 126 GLY A O 1
ATOM 986 N N . GLY A 1 127 ? 30.839 -2.205 2.267 1.00 33.56 127 GLY A N 1
ATOM 987 C CA . GLY A 1 127 ? 31.794 -1.321 2.918 1.00 33.56 127 GLY A CA 1
ATOM 988 C C . GLY A 1 127 ? 31.200 0.039 3.279 1.00 33.56 127 GLY A C 1
ATOM 989 O O . GLY A 1 127 ? 30.511 0.676 2.484 1.00 33.56 127 GLY A O 1
ATOM 990 N N . HIS A 1 128 ? 31.542 0.515 4.476 1.00 31.72 128 HIS A N 1
ATOM 991 C CA . HIS A 1 128 ? 31.587 1.944 4.753 1.00 31.72 128 HIS A CA 1
ATOM 992 C C . HIS A 1 128 ? 32.706 2.547 3.899 1.00 31.72 128 HIS A C 1
ATOM 994 O O . HIS A 1 128 ? 33.884 2.346 4.194 1.00 31.72 128 HIS A O 1
ATOM 1000 N N . TYR A 1 129 ? 32.353 3.277 2.845 1.00 34.47 129 TYR A N 1
ATOM 1001 C CA . TYR A 1 129 ? 33.308 4.143 2.166 1.00 34.47 129 TYR A CA 1
ATOM 1002 C C . TYR A 1 129 ? 33.396 5.453 2.950 1.00 34.47 129 TYR A C 1
ATOM 1004 O O . TYR A 1 129 ? 32.499 6.289 2.882 1.00 34.47 129 TYR A O 1
ATOM 1012 N N . TRP A 1 130 ? 34.469 5.599 3.724 1.00 31.98 130 TRP A N 1
ATOM 1013 C CA . TRP A 1 130 ? 34.956 6.900 4.164 1.00 31.98 130 TRP A CA 1
ATOM 1014 C C . TRP A 1 130 ? 35.983 7.389 3.143 1.00 31.98 130 TRP A C 1
ATOM 1016 O O . TRP A 1 130 ? 37.020 6.747 2.962 1.00 31.98 130 TRP A O 1
ATOM 1026 N N . ALA A 1 131 ? 35.684 8.519 2.513 1.00 32.06 131 ALA A N 1
ATOM 1027 C CA . ALA A 1 131 ? 36.645 9.518 2.063 1.00 32.06 131 ALA A CA 1
ATOM 1028 C C . ALA A 1 131 ? 35.972 10.887 2.207 1.00 32.06 131 ALA A C 1
ATOM 1030 O O . ALA A 1 131 ? 34.817 11.009 1.740 1.00 32.06 131 ALA A O 1
#

Secondary structure (DSSP, 8-sta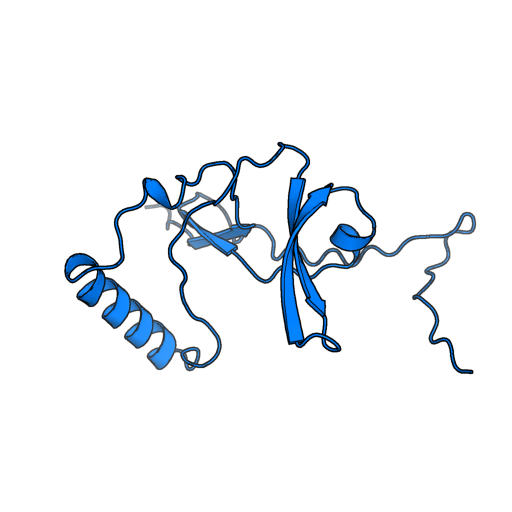te):
-PPPEEEEEE---TTSPBGGGSPPP-GGGHHHHHHHHHHHHHTT-TTT-------BSS---TTEEEEEEEETTTTEEEEEEEETTSHHHHT-----EEEEEESSS-----------B-TTS-B--------

Organism: NCBI:txid28077

Foldseek 3Di:
DQDFDKAWAADDQQVFAAPVPDDDDDPVCVVVQVVVCVVCVVVVNNVPDDDDDRHDNDHADPQWDWDWDQDPVVRDIDTDIDGCPDVSVLCDAGDDTDIDTDSDDHPDNDPNPDQDADPVGDGDDDDDDDD

Sequence (131 aa):
MSATALVMRPMEWTPLQDIDAVEPIGEGDTECLKEMYAVLKRHGKAARFGVTLLHKHFAMGDDEVLLEHTDPATRRLVLQPAKVDSPEVGRSMQTSWMLTEDQGAVTNTACYRRCERNIHGNHEMGGHYWA

pLDDT: mean 79.97, std 20.6, range [31.72, 98.31]

Radius of gyration: 19.02 Å; chains: 1; bounding box: 57×42×37 Å